Protein AF-A0A0S2HV26-F1 (afdb_monomer)

Structure (mmCIF, N/CA/C/O backbone):
data_AF-A0A0S2HV26-F1
#
_entry.id   AF-A0A0S2HV26-F1
#
loop_
_atom_site.group_PDB
_atom_site.id
_atom_site.type_symbol
_atom_site.label_atom_id
_atom_site.label_alt_id
_atom_site.label_comp_id
_atom_site.label_asym_id
_atom_site.label_entity_id
_atom_site.label_seq_id
_atom_site.pdbx_PDB_ins_code
_atom_site.Cartn_x
_atom_site.Cartn_y
_atom_site.Cartn_z
_atom_site.occupancy
_atom_site.B_iso_or_equiv
_atom_site.auth_seq_id
_atom_site.auth_comp_id
_atom_site.auth_asym_id
_atom_site.auth_atom_id
_atom_site.pdbx_PDB_model_num
ATOM 1 N N . MET A 1 1 ? 0.683 -5.460 -23.138 1.00 50.09 1 MET A N 1
ATOM 2 C CA . MET A 1 1 ? 1.372 -5.588 -21.825 1.00 50.09 1 MET A CA 1
ATOM 3 C C . MET A 1 1 ? 2.747 -6.260 -21.936 1.00 50.09 1 MET A C 1
ATOM 5 O O . MET A 1 1 ? 3.691 -5.748 -21.352 1.00 50.09 1 MET A O 1
ATOM 9 N N . HIS A 1 2 ? 2.896 -7.347 -22.710 1.00 53.03 2 HIS A N 1
ATOM 10 C CA . HIS A 1 2 ? 4.208 -7.951 -23.026 1.00 53.03 2 HIS A CA 1
ATOM 11 C C . HIS A 1 2 ? 5.177 -6.966 -23.713 1.00 53.03 2 HIS A C 1
ATOM 13 O O . HIS A 1 2 ? 6.375 -6.971 -23.449 1.00 53.03 2 HIS A O 1
ATOM 19 N N . GLU A 1 3 ? 4.627 -6.077 -24.537 1.00 51.16 3 GLU A N 1
ATOM 20 C CA . GLU A 1 3 ? 5.348 -5.054 -25.303 1.00 51.16 3 GLU A CA 1
ATOM 21 C C . GLU A 1 3 ? 6.036 -4.000 -24.416 1.00 51.16 3 GLU A C 1
ATOM 23 O O . GLU A 1 3 ? 7.181 -3.642 -24.654 1.00 51.16 3 GLU A O 1
ATOM 28 N N . TYR A 1 4 ? 5.411 -3.593 -23.307 1.00 64.00 4 TYR A N 1
ATOM 29 C CA . TYR A 1 4 ? 6.004 -2.636 -22.364 1.00 64.00 4 TYR A CA 1
ATOM 30 C C . TYR A 1 4 ? 7.309 -3.163 -21.741 1.00 64.00 4 TYR A C 1
ATOM 32 O O . TYR A 1 4 ? 8.306 -2.452 -21.629 1.00 64.00 4 TYR A O 1
ATOM 40 N N . LEU A 1 5 ? 7.317 -4.438 -21.337 1.00 57.47 5 LEU A N 1
ATOM 41 C CA . LEU A 1 5 ? 8.477 -5.058 -20.691 1.00 57.47 5 LEU A CA 1
ATOM 42 C C . LEU A 1 5 ? 9.602 -5.383 -21.675 1.00 57.47 5 LEU A C 1
ATOM 44 O O . LEU A 1 5 ? 10.765 -5.371 -21.274 1.00 57.47 5 LEU A O 1
ATOM 48 N N . LEU A 1 6 ? 9.258 -5.699 -22.924 1.00 64.62 6 LEU A N 1
ATOM 49 C CA . LEU A 1 6 ? 10.221 -6.086 -23.953 1.00 64.62 6 LEU A CA 1
ATOM 50 C C . LEU A 1 6 ? 10.819 -4.876 -24.674 1.00 64.62 6 LEU A C 1
ATOM 52 O O . LEU A 1 6 ? 12.013 -4.882 -24.970 1.00 64.62 6 LEU A O 1
ATOM 56 N N . THR A 1 7 ? 10.010 -3.848 -24.920 1.00 66.81 7 THR A N 1
ATOM 57 C CA . THR A 1 7 ? 10.360 -2.741 -25.811 1.00 66.81 7 THR A CA 1
ATOM 58 C C . THR A 1 7 ? 10.634 -1.467 -25.013 1.00 66.81 7 THR A C 1
ATOM 60 O O . THR A 1 7 ? 11.766 -0.988 -24.991 1.00 66.81 7 THR A O 1
ATOM 63 N N . GLU A 1 8 ? 9.644 -0.964 -24.269 1.00 60.88 8 GLU A N 1
ATOM 64 C CA . GLU A 1 8 ? 9.758 0.338 -23.589 1.00 60.88 8 GLU A CA 1
ATOM 65 C C . GLU A 1 8 ? 10.711 0.314 -22.389 1.00 60.88 8 GLU A C 1
ATOM 67 O O . GLU A 1 8 ? 11.471 1.251 -22.154 1.00 60.88 8 GLU A O 1
ATOM 72 N N . ARG A 1 9 ? 10.726 -0.774 -21.613 1.00 62.25 9 ARG A N 1
ATOM 73 C CA . ARG A 1 9 ? 11.626 -0.881 -20.453 1.00 62.25 9 ARG A CA 1
ATOM 74 C C . ARG A 1 9 ? 13.097 -0.944 -20.858 1.00 62.25 9 ARG A C 1
ATOM 76 O O . ARG A 1 9 ? 13.958 -0.518 -20.089 1.00 62.25 9 ARG A O 1
ATOM 83 N N . LYS A 1 10 ? 13.385 -1.517 -22.027 1.00 65.88 10 LYS A N 1
ATOM 84 C CA . LYS A 1 10 ? 14.748 -1.624 -22.540 1.00 65.88 10 LYS A CA 1
ATOM 85 C C . LYS A 1 10 ? 15.244 -0.259 -23.017 1.00 65.88 10 LYS A C 1
ATOM 87 O O . LYS A 1 10 ? 16.314 0.147 -22.581 1.00 65.88 10 LYS A O 1
ATOM 92 N N . SER A 1 11 ? 14.428 0.475 -23.779 1.00 66.88 11 SER A N 1
ATOM 93 C CA . SER A 1 11 ? 14.773 1.825 -24.246 1.00 66.88 11 SER A CA 1
ATOM 94 C C . SER A 1 11 ? 14.953 2.819 -23.096 1.00 66.88 11 SER A C 1
ATOM 96 O O . SER A 1 11 ? 15.897 3.597 -23.099 1.00 66.88 11 SER A O 1
ATOM 98 N N . LEU A 1 12 ? 14.117 2.752 -22.053 1.00 63.50 12 LEU A N 1
ATOM 99 C CA . LEU A 1 12 ? 14.236 3.637 -20.885 1.00 63.50 12 LEU A CA 1
ATOM 100 C C . LEU A 1 12 ? 15.523 3.430 -20.073 1.00 63.50 12 LEU A C 1
ATOM 102 O O . LEU A 1 12 ? 15.904 4.325 -19.327 1.00 63.50 12 LEU A O 1
ATOM 106 N N . ASN A 1 13 ? 16.170 2.265 -20.170 1.00 61.81 13 ASN A N 1
ATOM 107 C CA . ASN A 1 13 ? 17.400 1.971 -19.432 1.00 61.81 13 ASN A CA 1
ATOM 108 C C . ASN A 1 13 ? 18.671 2.426 -20.165 1.00 61.81 13 ASN A C 1
ATOM 110 O O . ASN A 1 13 ? 19.703 2.564 -19.513 1.00 61.81 13 ASN A O 1
ATOM 114 N N . GLU A 1 14 ? 18.619 2.628 -21.484 1.00 61.00 14 GLU A N 1
ATOM 115 C CA . 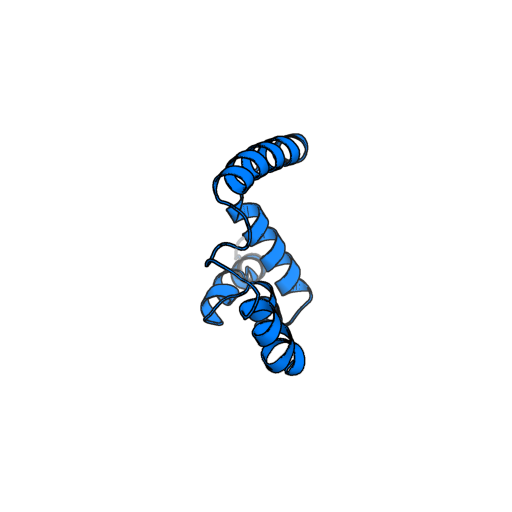GLU A 1 14 ? 19.793 2.969 -22.301 1.00 61.00 14 GLU A CA 1
ATOM 116 C C . GLU A 1 14 ? 20.248 4.429 -22.091 1.00 61.00 14 GLU A C 1
A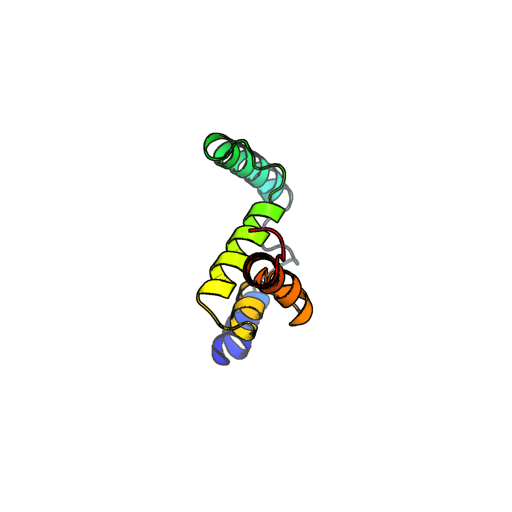TOM 118 O O . GLU A 1 14 ? 21.444 4.702 -22.145 1.00 61.00 14 GLU A O 1
ATOM 123 N N . ASP A 1 15 ? 19.332 5.330 -21.716 1.00 57.06 15 ASP A N 1
ATOM 124 C CA . ASP A 1 15 ? 19.596 6.772 -21.539 1.00 57.06 15 ASP A CA 1
ATOM 125 C C . 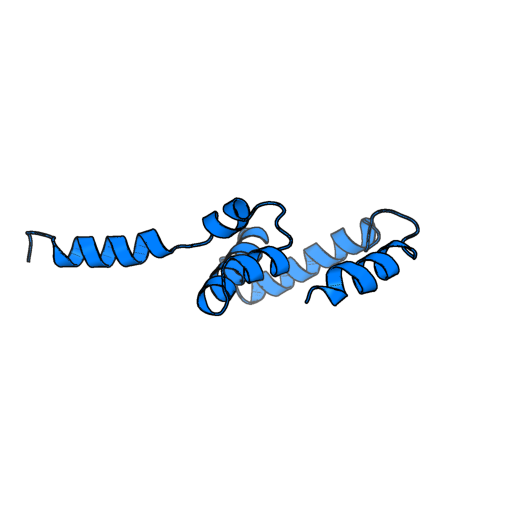ASP A 1 15 ? 19.971 7.189 -20.099 1.00 57.06 15 ASP A C 1
ATOM 127 O O . ASP A 1 15 ? 20.149 8.372 -19.793 1.00 57.06 15 ASP A O 1
ATOM 131 N N . ILE A 1 16 ? 20.055 6.242 -19.162 1.00 57.62 16 ILE A N 1
ATOM 132 C CA . ILE A 1 16 ? 20.246 6.550 -17.741 1.00 57.62 16 ILE A CA 1
ATOM 133 C C . ILE A 1 16 ? 21.750 6.548 -17.401 1.00 57.62 16 ILE A C 1
ATOM 135 O O . ILE A 1 16 ? 22.316 5.519 -17.042 1.00 57.62 16 ILE A O 1
ATOM 139 N N . GLU A 1 17 ? 22.395 7.724 -17.416 1.00 55.12 17 GLU A N 1
ATOM 140 C CA . GLU A 1 17 ? 23.819 7.948 -17.041 1.00 55.12 17 GLU A CA 1
ATOM 141 C C . GLU A 1 17 ? 24.161 7.693 -15.546 1.00 55.12 17 GLU A C 1
ATOM 143 O O . GLU A 1 17 ? 25.212 8.068 -15.025 1.00 55.12 17 GLU A O 1
ATOM 148 N N . GLY A 1 18 ? 23.289 7.015 -14.809 1.00 59.88 18 GLY A N 1
ATOM 149 C CA . GLY A 1 18 ? 23.529 6.561 -13.444 1.00 59.88 18 GLY A CA 1
ATOM 150 C C . GLY A 1 18 ? 22.237 6.052 -12.823 1.00 59.88 18 GLY A C 1
ATOM 151 O O . GLY A 1 18 ? 21.191 6.618 -13.093 1.00 59.88 18 GLY A O 1
ATOM 152 N N . ASN A 1 19 ? 22.298 5.024 -11.966 1.00 60.44 19 ASN A N 1
ATOM 153 C CA . ASN A 1 19 ? 21.157 4.260 -11.402 1.00 60.44 19 ASN A CA 1
ATOM 154 C C . ASN A 1 19 ? 20.094 5.053 -10.588 1.00 60.44 19 ASN A C 1
ATOM 156 O O . ASN A 1 19 ? 19.409 4.493 -9.729 1.00 60.44 19 ASN A O 1
ATOM 160 N N . TYR A 1 20 ? 19.937 6.356 -10.797 1.00 56.41 20 TYR A N 1
ATOM 161 C CA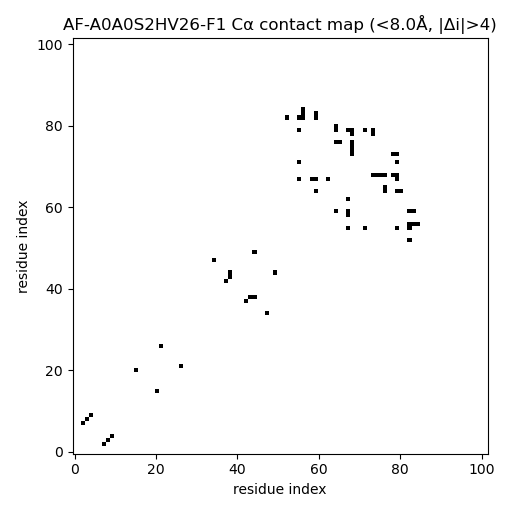 . TYR A 1 20 ? 18.999 7.215 -10.102 1.00 56.41 20 TYR A CA 1
ATOM 162 C C . TYR A 1 20 ? 18.190 8.033 -11.111 1.00 56.41 20 TYR A C 1
ATOM 164 O O . TYR A 1 20 ? 18.670 9.035 -11.631 1.00 56.41 20 TYR A O 1
ATOM 172 N N . LEU A 1 21 ? 16.912 7.670 -11.281 1.00 59.31 21 LEU A N 1
ATOM 173 C CA . LEU A 1 21 ? 15.915 8.426 -12.059 1.00 59.31 21 LEU A CA 1
ATOM 174 C C . LEU A 1 21 ? 15.800 9.901 -11.613 1.00 59.31 21 LEU A C 1
ATOM 176 O O . LEU A 1 21 ? 15.358 10.765 -12.361 1.00 59.31 21 LEU A O 1
ATOM 180 N N . PHE A 1 22 ? 16.223 10.209 -10.383 1.00 54.91 22 PHE A N 1
ATOM 181 C CA . PHE A 1 22 ? 16.304 11.567 -9.866 1.00 54.91 22 PHE A CA 1
ATOM 182 C C . PHE A 1 22 ? 17.559 11.757 -9.006 1.00 54.91 22 PHE A C 1
ATOM 184 O O . PHE A 1 22 ? 17.892 10.930 -8.156 1.00 54.91 22 PHE A O 1
ATOM 191 N N . HIS A 1 23 ? 18.215 12.910 -9.146 1.00 61.31 23 HIS A N 1
ATOM 192 C CA . HIS A 1 23 ? 19.383 13.272 -8.344 1.00 61.31 23 HIS A CA 1
ATOM 193 C C . HIS A 1 23 ? 19.043 13.298 -6.835 1.00 61.31 23 HIS A C 1
ATOM 195 O O . HIS A 1 23 ? 18.149 14.043 -6.416 1.00 61.31 23 HIS A O 1
ATOM 201 N N . LYS A 1 24 ? 19.772 12.533 -5.998 1.00 61.91 24 LYS A N 1
ATOM 202 C CA . LYS A 1 24 ? 19.483 12.316 -4.554 1.00 61.91 24 LYS A CA 1
ATOM 203 C C . LYS A 1 24 ? 19.099 13.590 -3.786 1.00 61.91 24 LYS A C 1
ATOM 205 O O . LYS A 1 24 ? 18.145 13.582 -3.012 1.00 61.91 24 LYS A O 1
ATOM 210 N N . LYS A 1 25 ? 19.797 14.710 -4.017 1.00 62.16 25 LYS A N 1
ATOM 211 C CA . LYS A 1 25 ? 19.526 15.989 -3.327 1.00 62.16 25 LYS A CA 1
ATOM 212 C C . LYS A 1 25 ? 18.158 16.595 -3.681 1.00 62.16 25 LYS A C 1
ATOM 214 O O . LYS A 1 25 ? 17.523 17.203 -2.821 1.00 62.16 25 LYS A O 1
ATOM 219 N N . ARG A 1 26 ? 17.692 16.428 -4.927 1.00 63.38 26 ARG A N 1
ATOM 220 C CA . ARG A 1 26 ? 16.375 16.912 -5.387 1.00 63.38 26 ARG A CA 1
ATOM 221 C C . ARG A 1 26 ? 15.245 16.061 -4.807 1.00 63.38 26 ARG A C 1
ATOM 223 O O . ARG A 1 26 ? 14.250 16.624 -4.358 1.00 63.38 26 ARG A O 1
ATOM 230 N N . LEU A 1 27 ? 15.440 14.742 -4.728 1.00 66.06 27 LEU A N 1
ATOM 231 C CA . LEU A 1 27 ? 14.479 13.817 -4.117 1.00 66.06 27 LEU A CA 1
ATOM 232 C C . LEU A 1 27 ? 14.212 14.135 -2.648 1.00 66.06 27 LEU A C 1
ATOM 234 O O . LEU A 1 27 ? 13.058 14.253 -2.253 1.00 66.06 27 LEU A O 1
ATOM 238 N N . ILE A 1 28 ? 15.264 14.324 -1.849 1.00 68.75 28 ILE A N 1
ATOM 239 C CA . ILE A 1 28 ? 15.124 14.567 -0.405 1.00 68.75 28 ILE A CA 1
ATOM 240 C C . ILE A 1 28 ? 14.325 15.853 -0.146 1.00 68.75 28 ILE A C 1
ATOM 242 O O . ILE A 1 28 ? 13.382 15.856 0.642 1.00 68.75 28 ILE A O 1
ATOM 246 N N . ARG A 1 29 ? 14.652 16.942 -0.857 1.00 73.81 29 ARG A N 1
ATOM 247 C CA . ARG A 1 29 ? 13.947 18.227 -0.717 1.00 73.81 29 ARG A CA 1
ATOM 248 C C . ARG A 1 29 ? 12.498 18.152 -1.206 1.00 73.81 29 ARG A C 1
ATOM 250 O O . ARG A 1 29 ? 11.615 18.731 -0.575 1.00 73.81 29 ARG A O 1
ATOM 257 N N . GLY A 1 30 ? 12.253 17.443 -2.309 1.00 79.06 30 GLY A N 1
ATOM 258 C CA . GLY A 1 30 ? 10.914 17.240 -2.860 1.00 79.06 30 GLY A CA 1
ATOM 259 C C . GLY A 1 30 ? 10.021 16.414 -1.935 1.00 79.06 30 GLY A C 1
ATOM 260 O O . GLY A 1 30 ? 8.901 16.828 -1.643 1.00 79.06 30 GLY A O 1
ATOM 261 N N . MET A 1 31 ? 10.529 15.299 -1.401 1.00 78.88 31 MET A N 1
ATOM 262 C CA . MET A 1 31 ? 9.738 14.409 -0.546 1.00 78.88 31 MET A CA 1
ATOM 263 C C . MET A 1 31 ? 9.310 15.067 0.761 1.00 78.88 31 MET A C 1
ATOM 265 O O . MET A 1 31 ? 8.167 14.885 1.171 1.00 78.88 31 MET A O 1
ATOM 269 N N . SER A 1 32 ? 10.166 15.877 1.393 1.00 81.56 32 SER A N 1
ATOM 270 C CA . SER A 1 32 ? 9.778 16.605 2.609 1.00 81.56 32 SER A CA 1
ATOM 271 C C . SER A 1 32 ? 8.617 17.570 2.357 1.00 81.56 32 SER A C 1
ATOM 273 O O . SER A 1 32 ? 7.699 17.653 3.171 1.00 81.56 32 SER A O 1
ATOM 275 N N . ARG A 1 33 ? 8.615 18.263 1.209 1.00 85.50 33 ARG A N 1
ATOM 276 C CA . ARG A 1 33 ? 7.514 19.158 0.818 1.00 85.50 33 ARG A CA 1
ATOM 277 C C . ARG A 1 33 ? 6.232 18.388 0.521 1.00 85.50 33 ARG A C 1
ATOM 279 O O . ARG A 1 33 ? 5.177 18.778 1.007 1.00 85.50 33 ARG A O 1
ATOM 286 N N . ILE A 1 34 ? 6.330 17.287 -0.224 1.00 84.38 34 ILE A N 1
ATOM 287 C CA . ILE A 1 34 ? 5.184 16.425 -0.542 1.00 84.38 34 ILE A CA 1
ATOM 288 C C . ILE A 1 34 ? 4.579 15.853 0.742 1.00 84.38 34 ILE A C 1
ATOM 290 O O . ILE A 1 34 ? 3.373 15.948 0.936 1.00 84.38 34 ILE A O 1
ATOM 294 N N . LYS A 1 35 ? 5.404 15.348 1.667 1.00 83.31 35 LYS A N 1
ATOM 295 C CA . LYS A 1 35 ? 4.935 14.860 2.969 1.00 83.31 35 LYS A CA 1
ATOM 296 C C . LYS A 1 35 ? 4.218 15.957 3.757 1.00 83.31 35 LYS A C 1
ATOM 298 O O . LYS A 1 35 ? 3.135 15.717 4.274 1.00 83.31 35 LYS A O 1
ATOM 303 N N . ALA A 1 36 ? 4.789 17.161 3.820 1.00 86.19 36 ALA A N 1
ATOM 304 C CA . ALA A 1 36 ? 4.159 18.290 4.502 1.00 86.19 36 ALA A CA 1
ATOM 305 C C . ALA A 1 36 ? 2.822 18.690 3.860 1.00 86.19 36 ALA A C 1
ATOM 307 O O . ALA A 1 36 ? 1.895 19.051 4.574 1.00 86.19 36 ALA A O 1
ATOM 308 N N . MET A 1 37 ? 2.712 18.619 2.532 1.00 88.25 37 MET A N 1
ATOM 309 C CA . MET A 1 37 ? 1.473 18.894 1.808 1.00 88.25 37 MET A CA 1
ATOM 310 C C . MET A 1 37 ? 0.409 17.830 2.091 1.00 88.25 37 MET A C 1
ATOM 312 O O . MET A 1 37 ? -0.712 18.181 2.433 1.00 88.25 37 MET A O 1
ATOM 316 N N . ILE A 1 38 ? 0.765 16.546 2.016 1.00 86.38 38 ILE A N 1
ATOM 317 C CA . ILE A 1 38 ? -0.164 15.437 2.275 1.00 86.38 38 ILE A CA 1
ATOM 318 C C . ILE A 1 38 ? -0.650 15.460 3.727 1.00 86.38 38 ILE A C 1
ATOM 320 O O . ILE A 1 38 ? -1.844 15.319 3.965 1.00 86.38 38 ILE A O 1
ATOM 324 N N . ASN A 1 39 ? 0.239 15.733 4.688 1.00 87.12 39 ASN A N 1
ATOM 325 C CA . ASN A 1 39 ? -0.126 15.837 6.103 1.00 87.12 39 ASN A CA 1
ATOM 326 C C . ASN A 1 39 ? -1.139 16.957 6.399 1.00 87.12 39 ASN A C 1
ATOM 328 O O . ASN A 1 39 ? -1.788 16.905 7.439 1.00 87.12 39 ASN A O 1
ATOM 332 N N . ARG A 1 40 ? -1.283 17.966 5.525 1.00 89.31 40 ARG A N 1
ATOM 333 C CA . ARG A 1 40 ? -2.348 18.977 5.670 1.00 89.31 40 ARG A CA 1
ATOM 334 C C . ARG A 1 40 ? -3.730 18.395 5.394 1.00 89.31 40 ARG A C 1
ATOM 336 O O . ARG A 1 40 ? -4.689 18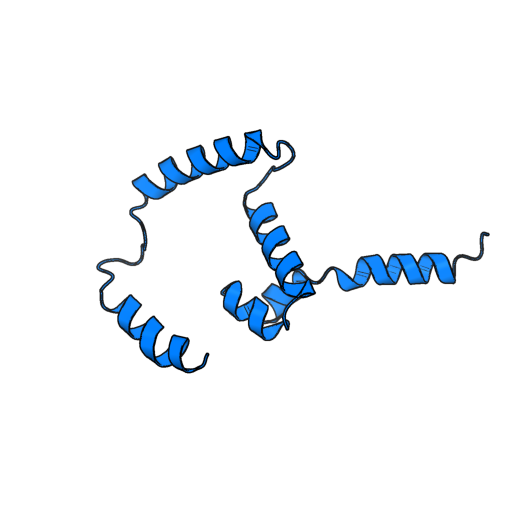.844 6.005 1.00 89.31 40 ARG A O 1
ATOM 343 N N . TYR A 1 41 ? -3.822 17.439 4.473 1.00 88.69 41 TYR A N 1
ATOM 344 C CA . TYR A 1 41 ? -5.080 16.791 4.106 1.00 88.69 41 TYR A CA 1
ATOM 345 C C . TYR A 1 41 ? -5.384 15.600 5.012 1.00 88.69 41 TYR A C 1
ATOM 347 O O . TYR A 1 41 ? -6.513 15.459 5.465 1.00 88.69 41 TYR A O 1
ATOM 355 N N . GLU A 1 42 ? -4.377 14.772 5.303 1.00 87.88 42 GLU A N 1
ATOM 356 C CA . GLU A 1 42 ? -4.521 13.596 6.160 1.00 87.88 42 GLU A CA 1
ATOM 357 C C . GLU A 1 42 ? -3.479 13.617 7.291 1.00 87.88 42 GLU A C 1
ATOM 359 O O . GLU A 1 42 ? -2.368 13.094 7.141 1.00 87.88 42 GLU A O 1
ATOM 364 N N . PRO A 1 43 ? -3.808 14.222 8.445 1.00 86.25 43 PRO A N 1
ATOM 365 C CA . PRO A 1 43 ? -2.877 14.349 9.561 1.00 86.25 43 PRO A CA 1
ATOM 366 C C . PRO A 1 43 ? -2.588 13.017 10.269 1.00 86.25 43 PRO A C 1
ATOM 368 O O . PRO A 1 43 ? -1.607 12.926 11.007 1.00 86.25 43 PRO A O 1
ATOM 371 N N . ARG A 1 44 ? -3.392 11.960 10.054 1.00 88.44 44 ARG A N 1
ATOM 372 C CA . ARG A 1 44 ? -3.144 10.630 10.644 1.00 88.44 44 ARG A CA 1
ATOM 373 C C . ARG A 1 44 ? -2.049 9.857 9.906 1.00 88.44 44 ARG A C 1
ATOM 375 O O . ARG A 1 44 ? -1.633 8.793 10.377 1.00 88.44 44 ARG A O 1
ATOM 382 N N . LEU A 1 45 ? -1.565 10.372 8.773 1.00 85.06 45 LEU A N 1
ATOM 383 C CA . LEU A 1 45 ? -0.495 9.755 8.003 1.00 85.06 45 LEU A CA 1
ATOM 384 C C . LEU A 1 45 ? 0.843 9.826 8.762 1.00 85.06 45 LEU A C 1
ATOM 386 O O . LEU A 1 45 ? 1.501 10.862 8.852 1.00 85.06 45 LEU A O 1
ATOM 390 N N . LYS A 1 46 ? 1.295 8.677 9.265 1.00 84.94 46 LYS A N 1
ATOM 391 C CA . LYS A 1 46 ? 2.579 8.524 9.965 1.00 84.94 46 LYS A CA 1
ATOM 392 C C . LYS A 1 46 ? 3.722 8.260 8.985 1.00 84.94 46 LYS A C 1
ATOM 394 O O . LYS A 1 46 ? 4.830 8.776 9.156 1.00 84.94 46 LYS A O 1
ATOM 399 N N . ASN A 1 47 ? 3.464 7.459 7.949 1.00 85.25 47 ASN A N 1
ATOM 400 C CA . ASN A 1 47 ? 4.484 6.978 7.021 1.00 85.25 47 ASN A CA 1
ATOM 401 C C . ASN A 1 47 ? 3.970 6.952 5.572 1.00 85.25 47 ASN A C 1
ATOM 403 O O . ASN A 1 47 ? 2.856 6.518 5.309 1.00 85.25 47 ASN A O 1
ATOM 407 N N . ILE A 1 48 ? 4.827 7.326 4.618 1.00 83.69 48 ILE A N 1
ATOM 408 C CA . ILE A 1 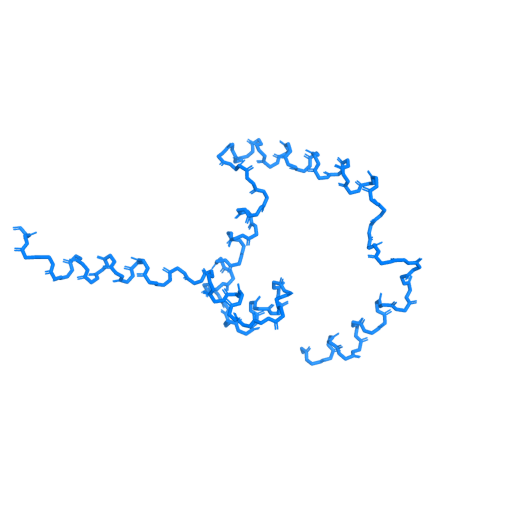48 ? 4.574 7.214 3.171 1.00 83.69 48 ILE A CA 1
ATOM 409 C C . ILE A 1 48 ? 4.278 5.760 2.764 1.00 83.69 48 ILE A C 1
ATOM 411 O O . ILE A 1 48 ? 3.502 5.524 1.840 1.00 83.69 48 ILE A O 1
ATOM 415 N N . ALA A 1 49 ? 4.820 4.776 3.488 1.00 87.50 49 ALA A N 1
ATOM 416 C CA . ALA A 1 49 ? 4.482 3.367 3.290 1.00 87.50 49 ALA A CA 1
ATOM 417 C C . ALA A 1 49 ? 2.972 3.081 3.434 1.00 87.50 49 ALA A C 1
ATOM 419 O O . ALA A 1 49 ? 2.469 2.184 2.766 1.00 87.50 49 ALA A O 1
ATOM 420 N N . GLN A 1 50 ? 2.236 3.863 4.236 1.00 88.81 50 GLN A N 1
ATOM 421 C CA . GLN A 1 50 ? 0.780 3.730 4.365 1.00 88.81 50 GLN A CA 1
ATOM 422 C C . GLN A 1 50 ? 0.054 4.159 3.086 1.00 88.81 50 GLN A C 1
ATOM 424 O O . GLN A 1 50 ? -0.919 3.520 2.706 1.00 88.81 50 GLN A O 1
ATOM 429 N N . ILE A 1 51 ? 0.556 5.183 2.382 1.00 89.88 51 ILE A N 1
ATOM 430 C CA . ILE A 1 51 ? 0.019 5.582 1.070 1.00 89.88 51 ILE A CA 1
ATOM 431 C C . ILE A 1 51 ? 0.213 4.439 0.078 1.00 89.88 51 ILE A C 1
ATOM 433 O O . ILE A 1 51 ? -0.723 4.052 -0.611 1.00 89.88 51 ILE A O 1
ATOM 437 N N . ARG A 1 52 ? 1.421 3.859 0.040 1.00 90.94 52 ARG A N 1
ATOM 438 C CA . ARG A 1 52 ? 1.707 2.707 -0.824 1.00 90.94 52 ARG A CA 1
ATOM 439 C C . ARG A 1 52 ? 0.765 1.542 -0.521 1.00 90.94 52 ARG A C 1
ATOM 441 O O . ARG A 1 52 ? 0.225 0.964 -1.456 1.00 90.94 52 ARG A O 1
ATOM 448 N N . ALA A 1 53 ? 0.563 1.223 0.757 1.00 91.44 53 ALA A N 1
ATOM 449 C CA . ALA A 1 53 ? -0.367 0.178 1.166 1.00 91.44 53 ALA A CA 1
ATOM 450 C C . ALA A 1 53 ? -1.795 0.478 0.692 1.00 91.44 53 ALA A C 1
ATOM 452 O O . ALA A 1 53 ? -2.369 -0.363 0.017 1.00 91.44 53 ALA A O 1
ATOM 453 N N . SER A 1 54 ? -2.302 1.688 0.950 1.00 90.62 54 SER A N 1
ATOM 454 C CA . SER A 1 54 ? -3.642 2.142 0.545 1.00 90.62 54 SER A CA 1
ATOM 455 C C . SER A 1 54 ? -3.875 2.047 -0.969 1.00 90.62 54 SER A C 1
ATOM 457 O O . SER A 1 54 ? -4.898 1.542 -1.427 1.00 90.62 54 SER A O 1
ATOM 459 N N . VAL A 1 55 ? -2.890 2.463 -1.770 1.00 93.19 55 VAL A N 1
ATOM 460 C CA . VAL A 1 55 ? -2.973 2.374 -3.234 1.00 93.19 55 VAL A CA 1
ATOM 461 C C . VAL A 1 55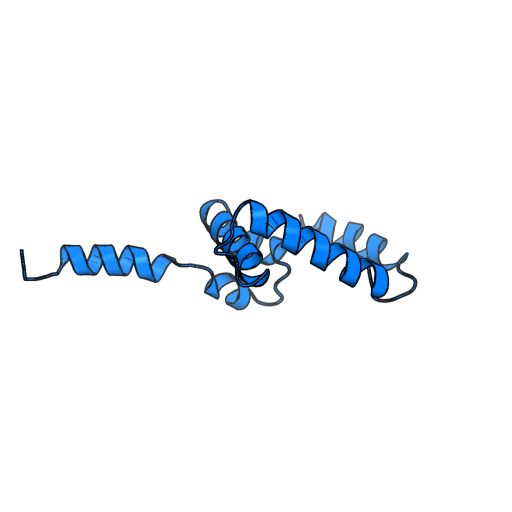 ? -2.989 0.916 -3.700 1.00 93.19 55 VAL A C 1
ATOM 463 O O . VAL A 1 55 ? -3.814 0.558 -4.537 1.00 93.19 55 VAL A O 1
ATOM 466 N N . ILE A 1 56 ? -2.122 0.059 -3.147 1.00 94.00 56 ILE A N 1
ATOM 467 C CA . ILE A 1 56 ? -2.079 -1.365 -3.513 1.00 94.00 56 ILE A CA 1
ATOM 468 C C . ILE A 1 56 ? -3.376 -2.071 -3.103 1.00 94.00 56 ILE A C 1
ATOM 470 O O . ILE A 1 56 ? -3.915 -2.832 -3.902 1.00 94.00 56 ILE A O 1
ATOM 474 N N . THR A 1 57 ? -3.905 -1.805 -1.905 1.00 92.88 57 THR A N 1
ATOM 475 C CA . THR A 1 57 ? -5.184 -2.375 -1.454 1.00 92.88 57 THR A CA 1
ATOM 476 C C . THR A 1 57 ? -6.332 -1.935 -2.353 1.00 92.88 57 THR A C 1
ATOM 478 O O . THR A 1 57 ? -7.137 -2.765 -2.755 1.00 92.88 57 THR A O 1
ATOM 481 N N . ASN A 1 58 ? -6.365 -0.660 -2.753 1.00 92.50 58 ASN A N 1
ATOM 482 C CA . ASN A 1 58 ? -7.364 -0.153 -3.692 1.00 92.50 58 ASN A CA 1
ATOM 483 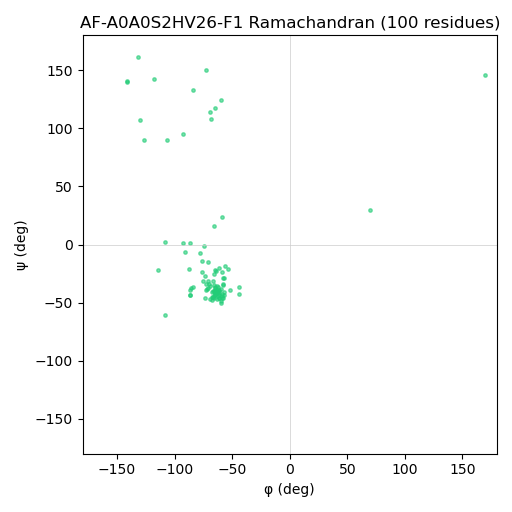C C . ASN A 1 58 ? -7.251 -0.834 -5.067 1.00 92.50 58 ASN A C 1
ATOM 485 O O . ASN A 1 58 ? -8.250 -1.199 -5.673 1.00 92.50 58 ASN A O 1
ATOM 489 N N . TRP A 1 59 ? -6.035 -1.066 -5.569 1.00 94.56 59 TRP A N 1
ATOM 490 C CA . TRP A 1 59 ? -5.854 -1.800 -6.824 1.00 94.56 59 TRP A CA 1
ATOM 491 C C . TRP A 1 59 ? -6.306 -3.257 -6.734 1.00 94.56 59 TRP A C 1
ATOM 493 O O . TRP A 1 59 ? -6.872 -3.761 -7.698 1.00 94.56 59 TRP A O 1
ATOM 503 N N . LEU A 1 60 ? -6.101 -3.924 -5.596 1.00 92.69 60 LEU A N 1
ATOM 504 C CA . LEU A 1 60 ? -6.562 -5.302 -5.394 1.00 92.69 60 LEU A CA 1
ATOM 505 C C . LEU A 1 60 ? -8.091 -5.438 -5.433 1.00 92.69 60 LEU A C 1
ATOM 507 O O . LEU A 1 60 ? -8.572 -6.524 -5.736 1.00 92.69 60 LEU A O 1
ATOM 511 N N . GLN A 1 61 ? -8.840 -4.359 -5.179 1.00 89.31 61 GLN A N 1
ATOM 512 C CA . GLN A 1 61 ? -10.303 -4.341 -5.301 1.00 89.31 61 GLN A CA 1
ATOM 513 C C . GLN A 1 61 ? -10.784 -4.276 -6.760 1.00 89.31 61 GLN A C 1
ATOM 515 O O . GLN A 1 61 ? -11.908 -4.673 -7.052 1.00 89.31 61 GLN A O 1
ATOM 520 N N . HIS A 1 62 ? -9.953 -3.772 -7.678 1.00 90.88 62 HIS A N 1
ATOM 521 C CA . HIS A 1 62 ? -10.346 -3.512 -9.069 1.00 90.88 62 HIS A CA 1
ATOM 522 C C . HIS A 1 62 ? -9.626 -4.389 -10.100 1.00 90.88 62 HIS A C 1
ATOM 524 O O . HIS A 1 62 ? -10.123 -4.544 -11.213 1.00 90.88 62 HIS A O 1
ATOM 530 N N . TYR A 1 63 ? -8.464 -4.945 -9.755 1.00 92.69 63 TYR A N 1
ATOM 531 C CA . TYR A 1 63 ? -7.585 -5.661 -10.679 1.00 92.69 63 TYR A CA 1
ATOM 532 C C . TYR A 1 63 ? -7.130 -7.004 -10.117 1.00 92.69 63 TYR A C 1
ATOM 534 O O . TYR A 1 63 ? -7.113 -7.247 -8.909 1.00 92.69 63 TYR A O 1
ATOM 542 N N . ASN A 1 64 ? -6.661 -7.871 -11.011 1.00 91.81 64 ASN A N 1
ATO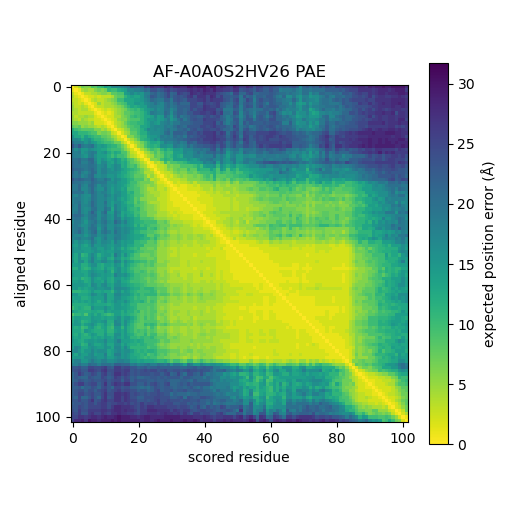M 543 C CA . ASN A 1 64 ? -6.173 -9.187 -10.632 1.00 91.81 64 ASN A CA 1
ATOM 544 C C . ASN A 1 64 ? -4.820 -9.086 -9.909 1.00 91.81 64 ASN A C 1
ATOM 546 O O . ASN A 1 64 ? -3.981 -8.241 -10.227 1.00 91.81 64 ASN A O 1
ATOM 550 N N . LEU A 1 65 ? -4.538 -10.027 -9.001 1.00 91.75 65 LEU A N 1
ATOM 551 C CA . LEU A 1 65 ? -3.308 -10.041 -8.188 1.00 91.75 65 LEU A CA 1
ATOM 552 C C . LEU A 1 65 ? -2.020 -9.910 -9.024 1.00 91.75 65 LEU A C 1
ATOM 554 O O . LEU A 1 65 ? -1.077 -9.215 -8.636 1.00 91.75 65 LEU A O 1
ATOM 558 N N . ARG A 1 66 ? -1.989 -10.563 -10.192 1.00 91.75 66 ARG A N 1
ATOM 559 C CA . ARG A 1 66 ? -0.858 -10.548 -11.128 1.00 91.75 66 ARG A CA 1
ATOM 560 C C . ARG A 1 66 ? -0.618 -9.161 -11.722 1.00 91.75 66 ARG A C 1
ATOM 562 O O . ARG A 1 66 ? 0.541 -8.766 -11.846 1.00 91.75 66 ARG A O 1
ATOM 569 N N . GLU A 1 67 ? -1.682 -8.436 -12.056 1.00 91.50 67 GLU A N 1
ATOM 570 C CA . GLU A 1 67 ? -1.627 -7.075 -12.598 1.00 91.50 67 GLU A CA 1
ATOM 571 C C . GLU A 1 67 ? -1.163 -6.099 -11.524 1.00 91.50 67 GLU A C 1
ATOM 573 O O . GLU A 1 67 ? -0.210 -5.351 -11.739 1.00 91.50 67 GLU A O 1
ATOM 578 N N . VAL A 1 68 ? -1.748 -6.186 -10.326 1.00 94.38 68 VAL A N 1
ATOM 579 C CA . VAL A 1 68 ? -1.344 -5.354 -9.186 1.00 94.38 68 VAL A CA 1
ATOM 580 C C . VAL A 1 68 ? 0.125 -5.575 -8.833 1.00 94.38 68 VAL A C 1
ATOM 582 O O . VAL A 1 68 ? 0.839 -4.619 -8.540 1.00 94.38 68 VAL A O 1
ATOM 585 N N . GLN A 1 69 ? 0.630 -6.811 -8.918 1.00 93.31 69 GLN A N 1
ATOM 586 C CA . GLN A 1 69 ? 2.055 -7.082 -8.723 1.00 93.31 69 GLN A CA 1
ATOM 587 C C . GLN A 1 69 ? 2.934 -6.313 -9.714 1.00 93.31 69 GLN A C 1
ATOM 589 O O . GLN A 1 69 ? 3.973 -5.780 -9.314 1.00 93.31 69 GLN A O 1
ATOM 594 N N . TYR A 1 70 ? 2.539 -6.260 -10.988 1.00 92.25 70 TYR A N 1
ATOM 595 C CA . TYR A 1 70 ? 3.274 -5.501 -11.995 1.00 92.25 70 TYR A CA 1
ATOM 596 C C . TYR A 1 70 ? 3.210 -3.997 -11.715 1.00 92.25 70 TYR A C 1
ATOM 598 O O . TYR A 1 70 ? 4.258 -3.355 -11.706 1.00 92.25 70 TYR A O 1
ATOM 606 N N . MET A 1 71 ? 2.028 -3.460 -11.395 1.00 90.81 71 MET A N 1
ATOM 607 C CA . MET A 1 71 ? 1.850 -2.041 -11.050 1.00 90.81 71 MET A CA 1
ATOM 608 C C . MET A 1 71 ? 2.653 -1.638 -9.804 1.00 90.81 71 MET A C 1
ATOM 610 O O . MET A 1 71 ? 3.263 -0.573 -9.761 1.00 90.81 71 MET A O 1
ATOM 614 N N . ALA A 1 72 ? 2.715 -2.511 -8.797 1.00 90.69 72 ALA A N 1
ATOM 615 C CA . ALA A 1 72 ? 3.495 -2.292 -7.581 1.00 90.69 72 ALA A CA 1
ATOM 616 C C . ALA A 1 72 ? 5.012 -2.495 -7.779 1.00 90.69 72 ALA A C 1
ATOM 618 O O . ALA A 1 72 ? 5.803 -2.109 -6.911 1.00 90.69 72 ALA A O 1
ATOM 619 N N . GLY A 1 73 ? 5.433 -3.113 -8.888 1.00 91.94 73 GLY A N 1
ATOM 620 C CA . GLY A 1 73 ? 6.833 -3.431 -9.172 1.00 91.94 73 GLY A CA 1
ATOM 621 C C . GLY A 1 73 ? 7.415 -4.524 -8.268 1.00 91.94 73 GLY A C 1
ATOM 622 O O . GLY A 1 73 ? 8.606 -4.509 -7.963 1.00 91.94 73 GLY A O 1
ATOM 623 N N . HIS A 1 74 ? 6.592 -5.458 -7.791 1.00 94.19 74 HIS A N 1
ATOM 624 C CA . HIS A 1 74 ? 7.039 -6.522 -6.893 1.00 94.19 74 HIS A CA 1
ATOM 625 C C . HIS A 1 74 ? 7.647 -7.707 -7.656 1.00 94.19 74 HIS A C 1
ATOM 627 O O . HIS A 1 74 ? 7.057 -8.237 -8.599 1.00 94.19 74 HIS A O 1
ATOM 633 N N . LYS A 1 75 ? 8.813 -8.183 -7.199 1.00 91.94 75 LYS A N 1
ATOM 634 C CA . LYS A 1 75 ? 9.497 -9.345 -7.794 1.00 91.94 75 LYS A CA 1
ATOM 635 C C . LYS A 1 75 ? 8.677 -10.633 -7.663 1.00 91.94 75 LYS A C 1
ATOM 637 O O . LYS A 1 75 ? 8.597 -11.403 -8.614 1.00 91.94 75 LYS A O 1
ATOM 642 N N . TYR A 1 76 ? 8.048 -10.843 -6.508 1.00 93.44 76 TYR A N 1
ATOM 643 C CA . TYR A 1 76 ? 7.275 -12.045 -6.200 1.00 93.44 76 TYR A CA 1
ATOM 644 C C . TYR A 1 76 ? 5.802 -11.698 -5.954 1.00 93.44 76 TYR A C 1
ATOM 646 O O . TYR A 1 76 ? 5.506 -10.677 -5.332 1.00 93.44 76 TYR A O 1
ATOM 654 N N . VAL A 1 77 ? 4.887 -12.564 -6.408 1.00 90.12 77 VAL A N 1
ATOM 655 C CA . VAL A 1 77 ? 3.428 -12.413 -6.212 1.00 90.12 77 VAL A CA 1
ATOM 656 C C . VAL A 1 77 ? 3.093 -12.318 -4.721 1.00 90.12 77 VAL A C 1
ATOM 658 O O . VAL A 1 77 ? 2.319 -11.455 -4.314 1.00 90.12 77 VAL A O 1
ATOM 661 N N . SER A 1 78 ? 3.763 -13.132 -3.901 1.00 92.50 78 SER A N 1
ATOM 662 C CA . SER A 1 78 ? 3.594 -13.178 -2.445 1.00 92.50 78 SER A CA 1
ATOM 663 C C . SER A 1 78 ? 3.878 -11.842 -1.751 1.00 92.50 78 SER A C 1
ATOM 665 O O . SER A 1 78 ? 3.369 -11.580 -0.666 1.00 92.50 78 SER A O 1
ATOM 667 N N . SER A 1 79 ? 4.673 -10.954 -2.361 1.00 93.38 79 SER A N 1
ATOM 668 C CA . SER A 1 79 ? 4.885 -9.599 -1.839 1.00 93.38 79 SER A CA 1
ATOM 669 C C . SER A 1 79 ? 3.649 -8.713 -2.003 1.00 93.38 79 SER A C 1
ATOM 671 O O . SER A 1 79 ? 3.425 -7.832 -1.180 1.00 93.38 79 SER A O 1
ATOM 673 N N . THR A 1 80 ? 2.853 -8.934 -3.050 1.00 93.25 80 THR A N 1
ATOM 674 C CA . THR A 1 80 ? 1.584 -8.229 -3.295 1.00 93.25 80 THR A CA 1
ATOM 675 C C . THR A 1 80 ? 0.434 -8.875 -2.536 1.00 93.25 80 THR A C 1
ATOM 677 O O . THR A 1 80 ? -0.420 -8.176 -2.010 1.00 93.25 80 THR A O 1
ATOM 680 N N . GLU A 1 81 ? 0.442 -10.200 -2.428 1.00 91.50 81 GLU A N 1
ATOM 681 C CA . GLU A 1 81 ? -0.591 -10.973 -1.736 1.00 91.50 81 GLU A CA 1
ATOM 682 C C . GLU A 1 81 ? -0.758 -10.571 -0.268 1.00 91.50 81 GLU A C 1
ATOM 684 O O . GLU A 1 81 ? -1.876 -10.508 0.222 1.00 91.50 81 GLU A O 1
ATOM 689 N N . ARG A 1 82 ? 0.330 -10.179 0.407 1.00 90.69 82 ARG A N 1
ATOM 690 C CA . ARG A 1 82 ? 0.299 -9.655 1.786 1.00 90.69 82 ARG A CA 1
ATOM 691 C C . ARG A 1 82 ? -0.620 -8.446 1.991 1.00 90.69 82 ARG A C 1
ATOM 693 O O . ARG A 1 82 ? -0.932 -8.132 3.133 1.00 90.69 82 ARG A O 1
ATOM 700 N N . TYR A 1 83 ? -0.991 -7.747 0.919 1.00 90.69 83 TYR A N 1
ATOM 701 C CA . TYR A 1 83 ? -1.901 -6.605 0.969 1.00 90.69 83 TYR A CA 1
ATOM 702 C C . TYR A 1 83 ? -3.371 -7.002 0.780 1.00 90.69 83 TYR A C 1
ATOM 704 O O . TYR A 1 83 ? -4.231 -6.142 0.934 1.00 90.69 83 TYR A O 1
ATOM 712 N N . ARG A 1 84 ? -3.689 -8.266 0.461 1.00 86.06 84 ARG A N 1
ATOM 713 C CA . ARG A 1 84 ? -5.076 -8.741 0.484 1.00 86.06 84 ARG A CA 1
ATOM 714 C C . ARG A 1 84 ? -5.554 -8.790 1.929 1.00 86.06 84 ARG A C 1
ATOM 716 O O . ARG A 1 84 ? -5.034 -9.547 2.744 1.00 86.06 84 ARG A O 1
ATOM 723 N N . THR A 1 85 ? -6.524 -7.943 2.240 1.00 68.50 85 THR A N 1
ATOM 724 C CA . THR A 1 85 ? -7.188 -7.877 3.546 1.00 68.50 85 THR A CA 1
ATOM 725 C C . THR A 1 85 ? -8.362 -8.847 3.657 1.00 68.50 85 THR A C 1
ATOM 727 O O . THR A 1 85 ? -8.993 -8.872 4.709 1.00 68.50 85 THR A O 1
ATOM 730 N N . ASP A 1 86 ? -8.623 -9.640 2.608 1.00 62.34 86 ASP A N 1
ATOM 731 C CA . ASP A 1 86 ? -9.753 -10.572 2.448 1.00 62.34 86 ASP A CA 1
ATOM 732 C C . ASP A 1 86 ? -10.028 -11.396 3.718 1.00 62.34 86 ASP A C 1
ATOM 734 O O . ASP A 1 86 ? -11.172 -11.566 4.123 1.00 62.34 86 ASP A O 1
ATOM 738 N N . ASN A 1 87 ? -8.981 -11.791 4.445 1.00 56.75 87 ASN A N 1
ATOM 739 C CA . ASN A 1 87 ? -9.143 -12.583 5.658 1.00 56.75 87 ASN A CA 1
ATOM 740 C C . ASN A 1 87 ? -9.848 -11.866 6.817 1.00 56.75 87 ASN A C 1
ATOM 742 O O . ASN A 1 87 ? -10.371 -12.569 7.664 1.00 56.75 87 ASN A O 1
ATOM 746 N N . LEU A 1 88 ? -9.842 -10.531 6.931 1.00 62.53 88 LEU A N 1
ATOM 747 C CA . LEU A 1 88 ? -10.406 -9.847 8.110 1.00 62.53 88 LEU A CA 1
ATOM 748 C C . LEU A 1 88 ? -11.906 -9.574 7.990 1.00 62.53 88 LEU A C 1
ATOM 750 O O . LEU A 1 88 ? -12.630 -9.802 8.955 1.00 62.53 88 LEU A O 1
ATOM 754 N N . GLU A 1 89 ? -12.376 -9.109 6.831 1.00 65.81 89 GLU A N 1
ATOM 755 C CA . GLU A 1 89 ? -13.814 -8.904 6.605 1.00 65.81 89 GLU A CA 1
ATOM 756 C C . GLU A 1 89 ? -14.566 -10.233 6.574 1.00 65.81 89 GLU A C 1
ATOM 758 O O . GLU A 1 89 ? -15.647 -10.338 7.154 1.00 65.81 89 GLU A O 1
ATOM 763 N N . ASP A 1 90 ? -13.988 -11.257 5.945 1.00 64.94 90 ASP A N 1
ATOM 764 C CA . ASP A 1 90 ? -14.603 -12.578 5.909 1.00 64.94 90 ASP A CA 1
ATOM 765 C C . ASP A 1 90 ? -14.546 -13.261 7.283 1.00 64.94 90 ASP A C 1
ATOM 767 O O . ASP A 1 90 ? -15.560 -13.824 7.695 1.00 64.94 90 ASP A O 1
ATOM 771 N N . LEU A 1 91 ? -13.459 -13.107 8.067 1.00 64.69 91 LEU A N 1
ATOM 772 C CA . LEU A 1 91 ? -13.461 -13.541 9.476 1.00 64.69 91 LEU A CA 1
ATOM 773 C C . LEU A 1 91 ? -14.554 -12.841 10.271 1.00 64.69 91 LEU A C 1
ATOM 775 O O . LEU A 1 91 ? -15.205 -13.478 11.087 1.00 64.69 91 LEU A O 1
ATOM 779 N N . GLN A 1 92 ? -14.721 -11.530 10.092 1.00 70.38 92 GLN A N 1
ATOM 780 C CA . GLN A 1 92 ? -15.700 -10.765 10.854 1.00 70.38 92 GLN A CA 1
ATOM 781 C C . GLN A 1 92 ? -17.123 -11.226 10.519 1.00 70.38 92 GLN A C 1
ATOM 783 O O . GLN A 1 92 ? -17.919 -11.448 11.429 1.00 70.38 92 GLN A O 1
ATOM 788 N N . LYS A 1 93 ? -17.411 -11.481 9.237 1.00 73.12 93 LYS A N 1
ATOM 789 C CA . LYS A 1 93 ? -18.686 -12.057 8.787 1.00 73.12 93 LYS A CA 1
ATOM 790 C C . LYS A 1 93 ? -18.905 -13.481 9.297 1.00 73.12 93 LYS A C 1
ATOM 792 O O . LYS A 1 93 ? -20.015 -13.812 9.709 1.00 73.12 93 LYS A O 1
ATOM 797 N N . GLU A 1 94 ? -17.887 -14.339 9.267 1.00 73.12 94 GLU A N 1
ATOM 798 C CA . GLU A 1 94 ? -17.982 -15.698 9.816 1.00 73.12 94 GLU A CA 1
ATOM 799 C C . GLU A 1 94 ? -18.186 -15.674 11.332 1.00 73.12 94 GLU A C 1
ATOM 801 O O . GLU A 1 94 ? -19.048 -16.381 11.853 1.00 73.12 94 GLU A O 1
ATOM 806 N N . LEU A 1 95 ? -17.453 -14.817 12.040 1.00 74.81 95 LEU A N 1
ATOM 807 C CA . LEU A 1 95 ? -17.569 -14.651 13.480 1.00 74.81 95 LEU A CA 1
ATOM 808 C C . LEU A 1 95 ? -18.964 -14.150 13.859 1.00 74.81 95 LEU A C 1
ATOM 810 O O . LEU A 1 95 ? -19.574 -14.736 14.741 1.00 74.81 95 LEU A O 1
ATOM 814 N N . GLU A 1 96 ? -19.521 -13.165 13.147 1.00 74.44 96 GLU A N 1
ATOM 815 C CA . GLU A 1 96 ? -20.910 -12.710 13.328 1.00 74.44 96 GLU A CA 1
ATOM 816 C C . GLU A 1 96 ? -21.948 -13.800 13.010 1.00 74.44 96 GLU A C 1
ATOM 818 O O . GLU A 1 96 ? -22.975 -13.896 13.683 1.00 74.44 96 GLU A O 1
ATOM 823 N N . LYS A 1 97 ? -21.695 -14.651 12.008 1.00 76.19 97 LYS A N 1
ATOM 824 C CA . LYS A 1 97 ? -22.613 -15.726 11.599 1.00 76.19 97 LYS A CA 1
ATOM 825 C C . LYS A 1 97 ? -22.661 -16.889 12.593 1.00 76.19 97 LYS A C 1
ATOM 827 O O . LYS A 1 97 ? -23.716 -17.504 12.748 1.00 76.19 97 LYS A O 1
ATOM 832 N N . TYR A 1 98 ? -21.537 -17.203 13.235 1.00 74.38 98 TYR A N 1
ATOM 833 C CA . TYR A 1 98 ? -21.400 -18.347 14.140 1.00 74.38 98 TYR A CA 1
ATOM 834 C C . TYR A 1 98 ? -21.288 -17.958 15.617 1.00 74.38 98 TYR A C 1
ATOM 836 O O . TYR A 1 98 ? -21.150 -18.852 16.453 1.00 74.38 98 TYR A O 1
ATOM 844 N N . HIS A 1 99 ? -21.366 -16.667 15.971 1.00 67.88 99 HIS A N 1
ATOM 845 C CA . HIS A 1 99 ? -21.322 -16.259 17.372 1.00 67.88 99 HIS A CA 1
ATOM 846 C C . HIS A 1 99 ? -22.558 -16.801 18.117 1.00 67.88 99 HIS A C 1
ATOM 848 O O . HIS A 1 99 ? -23.684 -16.416 17.795 1.00 67.88 99 HIS A O 1
ATOM 854 N N . PRO A 1 100 ? -22.389 -17.666 19.135 1.00 68.25 100 PRO A N 1
ATOM 855 C CA . PRO A 1 100 ? -23.504 -18.297 19.848 1.00 68.25 100 PRO A CA 1
ATOM 856 C C . PRO A 1 100 ? -24.230 -17.346 20.813 1.00 68.25 100 PRO A C 1
ATOM 858 O O . PRO A 1 100 ? -25.200 -17.742 21.453 1.00 68.25 100 PRO A O 1
ATOM 861 N N . LEU A 1 101 ? -23.766 -16.099 20.925 1.00 62.81 101 LEU A N 1
ATOM 862 C CA . LEU A 1 101 ? -24.405 -15.038 21.697 1.00 62.81 101 LEU A CA 1
ATOM 863 C C . LEU A 1 101 ? -25.054 -14.053 20.719 1.00 62.81 101 LEU A C 1
ATOM 865 O O . LEU A 1 101 ? -24.398 -13.114 20.267 1.00 62.81 101 LEU A O 1
ATOM 869 N N . LYS A 1 102 ? -26.317 -14.316 20.375 1.00 52.97 102 LYS A N 1
ATOM 870 C CA . LYS A 1 102 ? -27.278 -13.258 20.042 1.00 52.97 102 LYS A CA 1
ATOM 871 C C . LYS A 1 102 ? -27.944 -12.783 21.323 1.00 52.97 102 LYS A C 1
ATOM 873 O O . LYS A 1 102 ? -28.196 -13.651 22.188 1.00 52.97 102 LYS A O 1
#

Solvent-accessible surface area (backbone atoms only — not comparable to full-atom values): 6299 Å² total; per-residue (Å²): 115,72,57,50,68,67,48,54,54,51,60,65,56,74,77,54,96,50,106,51,103,57,60,70,75,59,51,58,60,49,49,56,52,51,51,58,55,49,38,72,79,42,70,84,63,86,49,73,66,55,56,55,48,53,53,52,39,55,39,57,76,78,45,55,71,72,57,44,17,60,77,71,66,46,94,47,65,71,70,46,53,74,54,62,61,66,68,56,63,52,47,51,52,50,47,67,72,66,49,90,77,122

Nearest PDB structures (foldseek):
  6lqt-assembly1_AF  TM=2.422E-01  e=8.923E+00  Saccharomyces cerevisiae S288C

Organism: NCBI:txid1307839

Mean predicted aligned error: 12.32 Å

InterPro domains:
  IPR011010 DNA breaking-rejoining enzyme, catalytic core [SSF56349] (46-100)
  IPR013762 Integrase-like, catalytic domain superfamily [G3DSA:1.10.443.10] (1-100)

Radius of gyration: 19.53 Å; Cα contacts (8 Å, |Δi|>4): 38; chains: 1; bounding box: 51×38×48 Å

Foldseek 3Di:
DVCCVPPVVVVVVVPDPDPDPDDPVVVVVVVVVVVVVVCVVPVVDPDPVVVLLVVLLVCVVPDDLVVSCVVSVPPDSVVSVVSPPVVPVVVVVVCVVPVPPD

pLDDT: mean 77.46, std 13.98, range [50.09, 94.56]

Secondary structure (DSSP, 8-state):
-HHIIIIIHHHHHHT-SSS-SS-HHHHHHHHHHHHHHHHHH-TT---HHHHHHHHHHHHHHHS-HHHHHHHHT-SSHHHHHTT--HHHHHHHHHHHHH-S--

Sequence (102 aa):
MHEYLLTERKSLNEDIEGNYLFHKKRLIRGMSRIKAMINRYEPRLKNIAQIRASVITNWLQHYNLREVQYMAGHKYVSSTERYRTDNLEDLQKELEKYHPLK